Protein AF-A0A6S7A279-F1 (afdb_monomer_lite)

Organism: NCBI:txid1353890

Sequence (89 aa):
MPKVEDKTMILSLRKIGNSQGVVLPKAMLEGLDFSHGIRVVKTGQELRLQPVEENADPFGFGAAMLAQIDAGAVTPTLIPDVFPEDADF

Radius of gyration: 24.98 Å; chains: 1; bounding box: 40×29×82 Å

Foldseek 3Di:
DDDDDDDDDDWDWDDDPPDIDTDDDVVVCPPPDQVVHWDWDDDPPDTDIHRDDPPPCPPCPVVVVVVCVVVVVDDPPDDPPPPPPPPDD

InterPro domains:
  IPR037914 SpoVT-AbrB domain superfamily [SSF89447] (9-55)

Secondary structure (DSSP, 8-state):
-------------EEETTEEE----GGGSTT---TT-EEEEEETTEEEEEE----S-TTSHHHHHHHHHHTT-----------------

Structure (mmCIF, N/CA/C/O backbone):
data_AF-A0A6S7A279-F1
#
_entry.id   AF-A0A6S7A279-F1
#
loop_
_atom_site.group_PDB
_atom_site.id
_atom_site.type_symbol
_atom_site.label_atom_id
_atom_site.label_alt_id
_atom_site.label_comp_id
_atom_site.label_asym_id
_atom_site.label_entity_id
_atom_site.label_seq_id
_atom_site.pdbx_PDB_ins_code
_atom_site.Cartn_x
_atom_site.Cartn_y
_atom_site.Cartn_z
_atom_site.occupancy
_atom_site.B_iso_or_equiv
_atom_site.auth_seq_id
_atom_site.auth_comp_id
_atom_site.auth_asym_id
_atom_site.auth_atom_id
_atom_site.pdbx_PDB_model_num
ATOM 1 N N . MET A 1 1 ? -10.634 -18.955 -16.510 1.00 44.81 1 MET A N 1
ATOM 2 C CA . MET A 1 1 ? -10.329 -17.638 -15.910 1.00 44.81 1 MET A CA 1
ATOM 3 C C . MET A 1 1 ? -10.203 -17.840 -14.409 1.00 44.81 1 MET A C 1
ATOM 5 O O . MET A 1 1 ? -11.156 -18.362 -13.837 1.00 44.81 1 MET A O 1
ATOM 9 N N . PRO A 1 2 ? -9.050 -17.561 -13.779 1.00 47.03 2 PRO A N 1
ATOM 10 C CA . PRO A 1 2 ? -8.933 -17.683 -12.330 1.00 47.03 2 PRO A CA 1
ATOM 11 C C . PRO A 1 2 ? -9.870 -16.667 -11.663 1.00 47.03 2 PRO A C 1
ATOM 13 O O . PRO A 1 2 ? -9.908 -15.503 -12.056 1.00 47.03 2 PRO A O 1
ATOM 16 N N . LYS A 1 3 ? -10.671 -17.121 -10.693 1.00 50.50 3 LYS A N 1
ATOM 17 C CA . LYS A 1 3 ? -11.459 -16.232 -9.834 1.00 50.50 3 LYS A CA 1
ATOM 18 C C . LYS A 1 3 ? -10.479 -15.480 -8.938 1.00 50.50 3 LYS A C 1
ATOM 20 O O . LYS A 1 3 ? -9.793 -16.110 -8.140 1.00 50.50 3 LYS A O 1
ATOM 25 N N . VAL A 1 4 ? -10.408 -14.162 -9.087 1.00 61.00 4 VAL A N 1
ATOM 26 C CA . VAL A 1 4 ? -9.736 -13.301 -8.111 1.00 61.00 4 VAL A CA 1
ATOM 27 C C . VAL A 1 4 ? -10.600 -13.325 -6.853 1.00 61.00 4 VAL A C 1
ATOM 29 O O . VAL A 1 4 ? -11.783 -12.999 -6.908 1.00 61.00 4 VAL A O 1
ATOM 32 N N . GLU A 1 5 ? -10.051 -13.826 -5.753 1.00 66.56 5 GLU A N 1
ATOM 33 C CA . GLU A 1 5 ? -10.743 -13.882 -4.469 1.00 66.56 5 GLU A CA 1
ATOM 34 C C . GLU A 1 5 ? -10.495 -12.567 -3.721 1.00 66.56 5 GLU A C 1
ATOM 36 O O . GLU A 1 5 ? -9.366 -12.270 -3.327 1.00 66.56 5 GLU A O 1
ATOM 41 N N . ASP A 1 6 ? -11.545 -11.765 -3.543 1.00 73.38 6 ASP A N 1
ATOM 42 C CA . ASP A 1 6 ? -11.454 -10.482 -2.844 1.00 73.38 6 ASP A CA 1
ATOM 43 C C . ASP A 1 6 ? -11.276 -10.697 -1.334 1.00 73.38 6 ASP A C 1
ATOM 45 O O . ASP A 1 6 ? -12.233 -10.896 -0.579 1.00 73.38 6 ASP A O 1
ATOM 49 N N . LYS A 1 7 ? -10.027 -10.636 -0.861 1.00 76.44 7 LYS A N 1
ATOM 50 C CA . LYS A 1 7 ? -9.710 -10.661 0.574 1.00 76.44 7 LYS A CA 1
ATOM 51 C C . LYS A 1 7 ? -9.847 -9.261 1.169 1.00 76.44 7 LYS A C 1
ATOM 53 O O . LYS A 1 7 ? -8.965 -8.419 1.019 1.00 76.44 7 LYS A O 1
ATOM 58 N N . THR A 1 8 ? -10.940 -9.028 1.896 1.00 84.06 8 THR A N 1
ATOM 59 C CA . THR A 1 8 ? -11.173 -7.775 2.632 1.00 84.06 8 THR A CA 1
ATOM 60 C C . THR A 1 8 ? -10.734 -7.909 4.091 1.00 84.06 8 THR A C 1
ATOM 62 O O . THR A 1 8 ? -11.092 -8.870 4.768 1.00 84.06 8 THR A O 1
ATOM 65 N N . MET A 1 9 ? -9.989 -6.925 4.602 1.00 84.62 9 MET A N 1
ATOM 66 C CA . MET A 1 9 ? -9.594 -6.841 6.011 1.00 84.62 9 MET A CA 1
ATOM 67 C C . MET A 1 9 ? -9.665 -5.393 6.507 1.00 84.62 9 MET A C 1
ATOM 69 O O . MET A 1 9 ? -9.327 -4.460 5.782 1.00 84.62 9 MET A O 1
ATOM 73 N N . ILE A 1 10 ? -10.076 -5.206 7.763 1.00 90.44 10 ILE A N 1
ATOM 74 C CA . ILE A 1 10 ? -10.071 -3.900 8.430 1.00 90.44 10 ILE A CA 1
ATOM 75 C C . ILE A 1 10 ? -8.715 -3.700 9.109 1.00 90.44 10 ILE A C 1
ATOM 77 O O . ILE A 1 10 ? -8.316 -4.496 9.960 1.00 90.44 10 ILE A O 1
ATOM 81 N N . LEU A 1 11 ? -8.019 -2.620 8.753 1.00 91.31 11 LEU A N 1
ATOM 82 C CA . LEU A 1 11 ? -6.734 -2.235 9.336 1.00 91.31 11 LEU A CA 1
ATOM 83 C C . LEU A 1 11 ? -6.867 -0.904 10.074 1.00 91.31 11 LEU A C 1
ATOM 85 O O . LEU A 1 11 ? -7.603 -0.013 9.657 1.00 91.31 11 LEU A O 1
ATOM 89 N N . SER A 1 12 ? -6.129 -0.755 11.171 1.00 93.12 12 SER A N 1
ATOM 90 C CA . SER A 1 12 ? -6.079 0.498 11.929 1.00 93.12 12 SER A CA 1
ATOM 91 C C . SER A 1 12 ? -4.864 1.323 11.520 1.00 93.12 12 SER A C 1
ATOM 93 O O . SER A 1 12 ? -3.758 0.787 11.410 1.00 93.12 12 SER A O 1
ATOM 95 N N . LEU A 1 13 ? -5.057 2.634 11.369 1.00 94.25 13 LEU A N 1
ATOM 96 C CA . LEU A 1 13 ? -3.953 3.583 11.262 1.00 94.25 13 LEU A CA 1
ATOM 97 C C . LEU A 1 13 ? -3.169 3.625 12.574 1.00 94.25 13 LEU A C 1
ATOM 99 O O . LEU A 1 13 ? -3.741 3.606 13.666 1.00 94.25 13 LEU A O 1
ATOM 103 N N . ARG A 1 14 ? -1.846 3.672 12.456 1.00 94.12 14 ARG A N 1
ATOM 104 C CA . ARG A 1 14 ? -0.919 3.761 13.581 1.00 94.12 14 ARG A CA 1
ATOM 105 C C . ARG A 1 14 ? 0.085 4.870 13.324 1.00 94.12 14 ARG A C 1
ATOM 107 O O . ARG A 1 14 ? 0.516 5.083 12.193 1.00 94.12 14 ARG A O 1
ATOM 114 N N . LYS A 1 15 ? 0.513 5.534 14.395 1.00 95.25 15 LYS A N 1
ATOM 115 C CA . LYS A 1 15 ? 1.620 6.487 14.336 1.00 95.25 15 LYS A CA 1
ATOM 116 C C . LYS A 1 15 ? 2.938 5.730 14.148 1.00 95.25 15 LYS A C 1
ATOM 118 O O . LYS A 1 15 ? 3.252 4.841 14.936 1.00 95.25 15 LYS A O 1
ATOM 123 N N . ILE A 1 16 ? 3.707 6.107 13.132 1.00 91.94 16 ILE A N 1
ATOM 124 C CA . ILE A 1 16 ? 5.051 5.594 12.847 1.00 91.94 16 ILE A CA 1
ATOM 125 C C . ILE A 1 16 ? 5.979 6.806 12.737 1.00 91.94 16 ILE A C 1
ATOM 127 O O . ILE A 1 16 ? 5.964 7.525 11.739 1.00 91.94 16 ILE A O 1
ATOM 131 N N . GLY A 1 17 ? 6.745 7.083 13.796 1.00 91.62 17 GLY A N 1
ATOM 132 C CA . GLY A 1 17 ? 7.535 8.313 13.898 1.00 91.62 17 GLY A CA 1
ATOM 133 C C . GLY A 1 17 ? 6.649 9.562 13.798 1.00 91.62 17 GLY A C 1
ATOM 134 O O . GLY A 1 17 ? 5.721 9.732 14.591 1.00 91.62 17 GLY A O 1
ATOM 135 N N . ASN A 1 18 ? 6.918 10.409 12.802 1.00 95.06 18 ASN A N 1
ATOM 136 C CA . ASN A 1 18 ? 6.129 11.610 12.494 1.00 95.06 18 ASN A CA 1
ATOM 137 C C . ASN A 1 18 ? 5.031 11.380 11.437 1.00 95.06 18 ASN A C 1
ATOM 139 O O . ASN A 1 18 ? 4.411 12.340 10.988 1.00 95.06 18 ASN A O 1
ATOM 143 N N . SER A 1 19 ? 4.765 10.125 11.067 1.00 93.00 19 SER A N 1
ATOM 144 C CA . SER A 1 19 ? 3.818 9.755 10.010 1.00 93.00 19 SER A CA 1
ATOM 145 C C . SER A 1 19 ? 2.673 8.885 10.535 1.00 93.00 19 SER A C 1
ATOM 147 O O . SER A 1 19 ? 2.744 8.312 11.625 1.00 93.00 19 SER A O 1
ATOM 149 N N . GLN A 1 20 ? 1.607 8.768 9.741 1.00 93.19 20 GLN A N 1
ATOM 150 C CA . GLN A 1 20 ? 0.585 7.729 9.893 1.00 93.19 20 GLN A CA 1
ATOM 151 C C . GLN A 1 20 ? 0.909 6.575 8.944 1.00 93.19 20 GLN A C 1
ATOM 153 O O . GLN A 1 20 ? 1.317 6.808 7.807 1.00 93.19 20 GLN A O 1
ATOM 158 N N . GLY A 1 21 ? 0.717 5.342 9.396 1.00 92.50 21 GLY A N 1
ATOM 159 C CA . GLY A 1 21 ? 0.926 4.153 8.581 1.00 92.50 21 GLY A CA 1
ATOM 160 C C . GLY A 1 21 ? -0.068 3.045 8.895 1.00 92.50 21 GLY A C 1
ATOM 161 O O . GLY A 1 21 ? -0.751 3.060 9.920 1.00 92.50 21 GLY A O 1
ATOM 162 N N . VAL A 1 22 ? -0.129 2.069 7.997 1.00 93.00 22 VAL A N 1
ATOM 163 C CA . VAL A 1 22 ? -0.869 0.815 8.163 1.00 93.00 22 VAL A CA 1
ATOM 164 C C . VAL A 1 22 ? 0.106 -0.347 8.028 1.00 93.00 22 VAL A C 1
ATOM 166 O O . VAL A 1 22 ? 1.072 -0.266 7.272 1.00 93.00 22 VAL A O 1
ATOM 169 N N . VAL A 1 23 ? -0.133 -1.426 8.768 1.00 90.19 23 VAL A N 1
ATOM 170 C CA . VAL A 1 23 ? 0.657 -2.657 8.657 1.00 90.19 23 VAL A CA 1
ATOM 171 C C . VAL A 1 23 ? -0.170 -3.670 7.882 1.00 90.19 23 VAL A C 1
ATOM 173 O O . VAL A 1 23 ? -1.217 -4.101 8.362 1.00 90.19 23 VAL A O 1
ATOM 176 N N . LEU A 1 24 ? 0.295 -4.029 6.687 1.00 89.69 24 LEU A N 1
ATOM 177 C CA . LEU A 1 24 ? -0.361 -5.019 5.836 1.00 89.69 24 LEU A CA 1
ATOM 178 C C . LEU A 1 24 ? 0.129 -6.428 6.215 1.00 89.69 24 LEU A C 1
ATOM 180 O O . LEU A 1 24 ? 1.342 -6.647 6.287 1.00 89.69 24 LEU A O 1
ATOM 184 N N . PRO A 1 25 ? -0.768 -7.398 6.471 1.00 89.25 25 PRO A N 1
ATOM 185 C CA . PRO A 1 25 ? -0.369 -8.784 6.696 1.00 89.25 25 PRO A CA 1
ATOM 186 C C . PRO A 1 25 ? 0.308 -9.379 5.460 1.00 89.25 25 PRO A C 1
ATOM 188 O O . PRO A 1 25 ? -0.138 -9.144 4.341 1.00 89.25 25 PRO A O 1
ATOM 191 N N . LYS A 1 26 ? 1.317 -10.240 5.655 1.00 87.69 26 LYS A N 1
ATOM 192 C CA . LYS A 1 26 ? 2.031 -10.907 4.546 1.00 87.69 26 LYS A CA 1
ATOM 193 C C . LYS A 1 26 ? 1.092 -11.634 3.578 1.00 87.69 26 LYS A C 1
ATOM 195 O O . LYS A 1 26 ? 1.292 -11.555 2.378 1.00 87.69 26 LYS A O 1
ATOM 200 N N . ALA A 1 27 ? 0.043 -12.273 4.096 1.00 88.81 27 ALA A N 1
ATOM 201 C CA . ALA A 1 27 ? -0.949 -12.987 3.290 1.00 88.81 27 ALA A CA 1
ATOM 202 C C . ALA A 1 27 ? -1.748 -12.080 2.331 1.00 88.81 27 ALA A C 1
ATOM 204 O O . ALA A 1 27 ? -2.306 -12.576 1.360 1.00 88.81 27 ALA A O 1
ATOM 205 N N . MET A 1 28 ? -1.827 -10.767 2.593 1.00 86.19 28 MET A N 1
ATOM 206 C CA . MET A 1 28 ? -2.428 -9.803 1.659 1.00 86.19 28 MET A CA 1
ATOM 207 C C . MET A 1 28 ? -1.465 -9.356 0.557 1.00 86.19 28 MET A C 1
ATOM 209 O O . MET A 1 28 ? -1.901 -8.788 -0.436 1.00 86.19 28 MET A O 1
ATOM 213 N N . LEU A 1 29 ? -0.166 -9.577 0.749 1.00 86.06 29 LEU A N 1
ATOM 214 C CA . LEU A 1 29 ? 0.884 -9.216 -0.201 1.00 86.06 29 LEU A CA 1
ATOM 215 C C . LEU A 1 29 ? 1.336 -10.425 -1.035 1.00 86.06 29 LEU A C 1
ATOM 217 O O . LEU A 1 29 ? 2.219 -10.296 -1.873 1.00 86.06 29 LEU A O 1
ATOM 221 N N . GLU A 1 30 ? 0.769 -11.607 -0.788 1.00 88.75 30 GLU A N 1
ATOM 222 C CA . GLU A 1 30 ? 1.133 -12.841 -1.477 1.00 88.75 30 GLU A CA 1
ATOM 223 C C . GLU A 1 30 ? 0.840 -12.729 -2.980 1.00 88.75 30 GLU A C 1
ATOM 225 O O . GLU A 1 30 ? -0.266 -12.379 -3.384 1.00 88.75 30 GLU A O 1
ATOM 230 N N . GLY A 1 31 ? 1.850 -13.005 -3.809 1.00 87.06 31 GLY A N 1
ATOM 231 C CA . GLY A 1 31 ? 1.761 -12.869 -5.266 1.00 87.06 31 GLY A CA 1
ATOM 232 C C . GLY A 1 31 ? 1.957 -11.445 -5.803 1.00 87.06 31 GLY A C 1
ATOM 233 O O . GLY A 1 31 ? 1.892 -11.262 -7.015 1.00 87.06 31 GLY A O 1
ATOM 234 N N . LEU A 1 32 ? 2.220 -10.453 -4.943 1.00 87.25 32 LEU A N 1
ATOM 235 C CA . LEU A 1 32 ? 2.578 -9.091 -5.347 1.00 87.25 32 LEU A CA 1
ATOM 236 C C . LEU A 1 32 ? 4.076 -8.848 -5.132 1.00 87.25 32 LEU A C 1
ATOM 238 O O . LEU A 1 32 ? 4.611 -9.154 -4.065 1.00 87.25 32 LEU A O 1
ATOM 242 N N . ASP A 1 33 ? 4.743 -8.262 -6.125 1.00 85.00 33 ASP A N 1
ATOM 243 C CA . ASP A 1 33 ? 6.163 -7.915 -6.042 1.00 85.00 33 ASP A CA 1
ATOM 244 C C . ASP A 1 33 ? 6.359 -6.418 -5.793 1.00 85.00 33 ASP A C 1
ATOM 246 O O . ASP A 1 33 ? 6.209 -5.598 -6.689 1.00 85.00 33 ASP A O 1
ATOM 250 N N . PHE A 1 34 ? 6.730 -6.059 -4.566 1.00 83.19 34 PHE A N 1
ATOM 251 C CA . PHE A 1 34 ? 6.991 -4.674 -4.167 1.00 83.19 34 PHE A CA 1
ATOM 252 C C . PHE A 1 34 ? 8.483 -4.322 -4.129 1.00 83.19 34 PHE A C 1
ATOM 254 O O . PHE A 1 34 ? 8.855 -3.337 -3.485 1.00 83.19 34 PHE A O 1
ATOM 261 N N . SER A 1 35 ? 9.349 -5.104 -4.782 1.00 83.56 35 SER A N 1
ATOM 262 C CA . SER A 1 35 ? 10.808 -4.904 -4.749 1.00 83.56 35 SER A CA 1
ATOM 263 C C . SER A 1 35 ? 11.237 -3.515 -5.236 1.00 83.56 35 SER A C 1
ATOM 265 O O . SER A 1 35 ? 12.203 -2.953 -4.724 1.00 83.56 35 SER A O 1
ATOM 267 N N . HIS A 1 36 ? 10.473 -2.916 -6.153 1.00 85.25 36 HIS A N 1
ATOM 268 C CA . HIS A 1 36 ? 10.717 -1.571 -6.691 1.00 85.25 36 HIS A CA 1
ATOM 269 C C . HIS A 1 36 ? 9.898 -0.472 -5.991 1.00 85.25 36 HIS A C 1
ATOM 271 O O . HIS A 1 36 ? 9.922 0.693 -6.391 1.00 85.25 36 HIS A O 1
ATOM 277 N N . GLY A 1 37 ? 9.183 -0.822 -4.920 1.00 86.62 37 GLY A N 1
ATOM 278 C CA . GLY A 1 37 ? 8.364 0.091 -4.133 1.00 86.62 37 GLY A CA 1
ATOM 279 C C . GLY A 1 37 ? 6.865 -0.008 -4.416 1.00 86.62 37 GLY A C 1
ATOM 280 O O . GLY A 1 37 ? 6.372 -0.914 -5.087 1.00 86.62 37 GLY A O 1
ATOM 281 N N . ILE A 1 38 ? 6.122 0.940 -3.841 1.00 89.06 38 ILE A N 1
ATOM 282 C CA . ILE A 1 38 ? 4.657 0.979 -3.870 1.00 89.06 38 ILE A CA 1
ATOM 283 C C . ILE A 1 38 ? 4.205 2.328 -4.418 1.00 89.06 38 ILE A C 1
ATOM 285 O O . ILE A 1 38 ? 4.518 3.379 -3.852 1.00 89.06 38 ILE A O 1
ATOM 289 N N . ARG A 1 39 ? 3.413 2.303 -5.488 1.00 89.12 39 ARG A N 1
ATOM 290 C CA . ARG A 1 39 ? 2.700 3.473 -5.989 1.00 89.12 39 ARG A CA 1
ATOM 291 C C . ARG A 1 39 ? 1.394 3.626 -5.219 1.00 89.12 39 ARG A C 1
ATOM 293 O O . ARG A 1 39 ? 0.570 2.714 -5.187 1.00 89.12 39 ARG A O 1
ATOM 300 N N . VAL A 1 40 ? 1.188 4.801 -4.629 1.00 90.75 40 VAL A N 1
A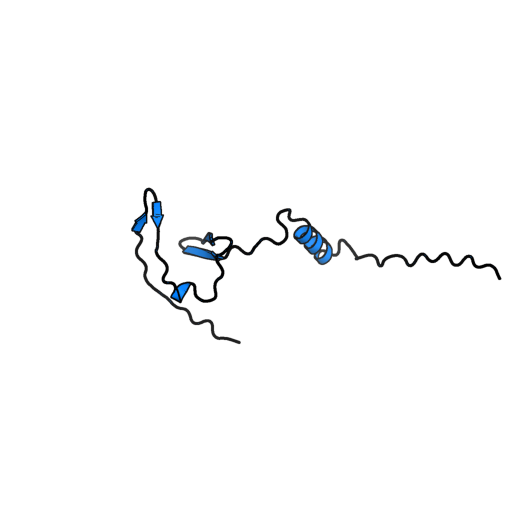TOM 301 C CA . VAL A 1 40 ? -0.052 5.151 -3.925 1.00 90.75 40 VAL A CA 1
ATOM 302 C C . VAL A 1 40 ? -0.823 6.166 -4.761 1.00 90.75 40 VAL A C 1
ATOM 304 O O . VAL A 1 40 ? -0.335 7.269 -5.006 1.00 90.75 40 VAL A O 1
ATOM 307 N N . VAL A 1 41 ? -2.030 5.809 -5.197 1.00 91.69 41 VAL A N 1
ATOM 308 C CA . VAL A 1 41 ? -2.911 6.693 -5.973 1.00 91.69 41 VAL A CA 1
ATOM 309 C C . VAL A 1 41 ? -4.155 7.004 -5.151 1.00 91.69 41 VAL A C 1
ATOM 311 O O . VAL A 1 41 ? -4.854 6.097 -4.703 1.00 91.69 41 VAL A O 1
ATOM 314 N N . LYS A 1 42 ? -4.455 8.292 -4.960 1.00 93.62 42 LYS A N 1
ATOM 315 C CA . LYS A 1 42 ? -5.709 8.731 -4.340 1.00 93.62 42 LYS A CA 1
ATOM 316 C C . LYS A 1 42 ? -6.782 8.887 -5.415 1.00 93.62 42 LYS A C 1
ATOM 318 O O . LYS A 1 42 ? -6.685 9.779 -6.254 1.00 93.62 42 LYS A O 1
ATOM 323 N N . THR A 1 43 ? -7.813 8.052 -5.369 1.00 93.19 43 THR A N 1
ATOM 324 C CA . THR A 1 43 ? -8.970 8.110 -6.274 1.00 93.19 43 THR A CA 1
ATOM 325 C C . THR A 1 43 ? -10.218 8.449 -5.470 1.00 93.19 43 THR A C 1
ATOM 327 O O . THR A 1 43 ? -10.803 7.589 -4.816 1.00 93.19 43 THR A O 1
ATOM 330 N N . GLY A 1 44 ? -10.612 9.725 -5.476 1.00 94.38 44 GLY A N 1
ATOM 331 C CA . GLY A 1 44 ? -11.726 10.208 -4.658 1.00 94.38 44 GLY A CA 1
ATOM 332 C C . GLY A 1 44 ? -11.440 10.045 -3.160 1.00 94.38 44 GLY A C 1
ATOM 333 O O . GLY A 1 44 ? -10.547 10.707 -2.622 1.00 94.38 44 GLY A O 1
ATOM 334 N N . GLN A 1 45 ? -12.203 9.167 -2.499 1.00 94.19 45 GLN A N 1
ATOM 335 C CA . GLN A 1 45 ? -12.045 8.819 -1.076 1.00 94.19 45 GLN A CA 1
ATOM 336 C C . GLN A 1 45 ? -11.265 7.513 -0.848 1.00 94.19 45 GLN A C 1
ATOM 338 O O . GLN A 1 45 ? -11.092 7.095 0.293 1.00 94.19 45 GLN A O 1
ATOM 343 N N . GLU A 1 46 ? -10.768 6.885 -1.912 1.00 92.62 46 GLU A N 1
ATOM 344 C CA . GLU A 1 46 ? -10.009 5.639 -1.841 1.00 92.62 46 GLU A CA 1
ATOM 345 C C . GLU A 1 46 ? -8.507 5.893 -2.015 1.00 92.62 46 GLU A C 1
ATOM 347 O O . GLU A 1 46 ? -8.086 6.776 -2.771 1.00 92.62 46 GLU A O 1
ATOM 352 N N . LEU A 1 47 ? -7.695 5.072 -1.346 1.00 91.00 47 LEU A N 1
ATOM 353 C CA . LEU A 1 47 ? -6.272 4.921 -1.640 1.00 91.00 47 LEU A CA 1
ATOM 354 C C . LEU A 1 47 ? -6.060 3.570 -2.316 1.00 91.00 47 LEU A C 1
ATOM 356 O O . LEU A 1 47 ? -6.362 2.528 -1.737 1.00 91.00 47 LEU A O 1
ATOM 360 N N . ARG A 1 48 ? -5.522 3.597 -3.534 1.00 90.38 48 ARG A N 1
ATOM 361 C CA . ARG A 1 48 ? -5.141 2.404 -4.290 1.00 90.38 48 ARG A CA 1
ATOM 362 C C . ARG A 1 48 ? -3.638 2.216 -4.193 1.00 90.38 48 ARG A C 1
ATOM 364 O O . ARG A 1 48 ? -2.873 3.138 -4.476 1.00 90.38 48 ARG A O 1
ATOM 371 N N . LEU A 1 49 ? -3.240 1.023 -3.772 1.00 89.31 49 LEU A N 1
ATOM 372 C CA . LEU A 1 49 ? -1.852 0.597 -3.673 1.00 89.31 49 LEU A CA 1
ATOM 373 C C . LEU A 1 49 ? -1.552 -0.288 -4.878 1.00 89.31 49 LEU A C 1
ATOM 375 O O . LEU A 1 49 ? -2.290 -1.235 -5.143 1.00 89.31 49 LEU A O 1
ATOM 379 N N . GLN A 1 50 ? -0.493 0.032 -5.607 1.00 88.38 50 GLN A N 1
ATOM 380 C CA . GLN A 1 50 ? -0.039 -0.742 -6.756 1.00 88.38 50 GLN A CA 1
ATOM 381 C C . GLN A 1 50 ? 1.458 -1.007 -6.602 1.00 88.38 50 GLN A C 1
ATOM 383 O O . GLN A 1 50 ? 2.183 -0.097 -6.185 1.00 88.38 50 GLN A O 1
ATOM 388 N N . PRO A 1 51 ? 1.940 -2.216 -6.918 1.00 87.81 51 PRO A N 1
ATOM 389 C CA . PRO A 1 51 ? 3.364 -2.424 -7.102 1.00 87.81 51 PRO A CA 1
ATOM 390 C C . PRO A 1 51 ? 3.918 -1.450 -8.141 1.00 87.81 51 PRO A C 1
ATOM 392 O O . PRO A 1 51 ? 3.248 -1.142 -9.130 1.00 87.81 51 PRO A O 1
ATOM 395 N N . VAL A 1 52 ? 5.114 -0.922 -7.899 1.00 86.62 52 VAL A N 1
ATOM 396 C CA . VAL A 1 52 ? 5.838 -0.201 -8.946 1.00 86.62 52 VAL A CA 1
ATOM 397 C C . VAL A 1 52 ? 6.423 -1.256 -9.873 1.00 86.62 52 VAL A C 1
ATOM 399 O O . VAL A 1 52 ? 7.265 -2.040 -9.449 1.00 86.62 52 VAL A O 1
ATOM 402 N N . GLU A 1 53 ? 5.968 -1.293 -11.120 1.00 79.81 53 GLU A N 1
ATOM 403 C CA . GLU A 1 53 ? 6.673 -2.046 -12.154 1.00 79.81 53 GLU A CA 1
ATOM 404 C C . GLU A 1 53 ? 7.989 -1.321 -12.450 1.00 79.81 53 GLU A C 1
ATOM 406 O O . GLU A 1 53 ? 8.020 -0.087 -12.536 1.00 79.81 53 GLU A O 1
ATOM 411 N N . GLU A 1 54 ? 9.086 -2.073 -12.558 1.00 64.69 54 GLU A N 1
ATOM 412 C CA . GLU A 1 54 ? 10.346 -1.524 -13.043 1.00 64.69 54 GLU A CA 1
ATOM 413 C C . G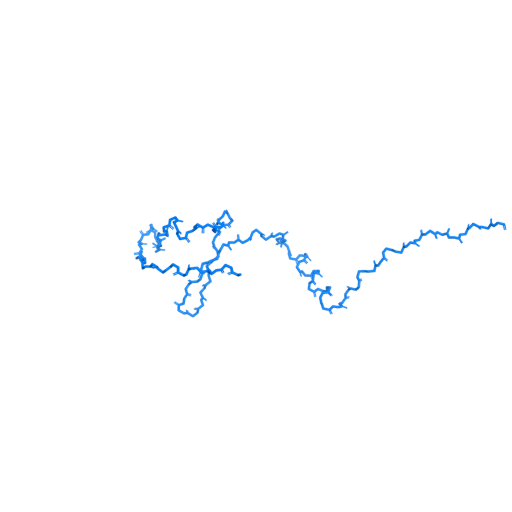LU A 1 54 ? 10.074 -0.913 -14.418 1.00 64.69 54 GLU A C 1
ATOM 415 O O . GLU A 1 54 ? 9.690 -1.603 -15.362 1.00 64.69 54 GLU A O 1
ATOM 420 N N . ASN A 1 55 ? 10.178 0.413 -14.509 1.00 57.44 55 ASN A N 1
ATOM 421 C CA . ASN A 1 55 ? 9.962 1.099 -15.766 1.00 57.44 55 ASN A CA 1
ATOM 422 C C . ASN A 1 55 ? 11.098 0.668 -16.699 1.00 57.44 55 ASN A C 1
ATOM 424 O O . ASN A 1 55 ? 12.220 1.152 -16.560 1.00 57.44 55 ASN A O 1
ATOM 428 N N . ALA A 1 56 ? 10.809 -0.256 -17.619 1.00 55.38 56 ALA A N 1
ATOM 429 C CA . ALA A 1 56 ? 11.771 -0.772 -18.594 1.00 55.38 56 ALA A CA 1
ATOM 430 C C . ALA A 1 56 ? 12.348 0.338 -19.498 1.00 55.38 56 ALA A C 1
ATOM 432 O O . ALA A 1 56 ? 13.305 0.110 -20.234 1.00 55.38 56 ALA A O 1
ATOM 433 N N . ASP A 1 57 ? 11.783 1.546 -19.427 1.00 57.00 57 ASP A N 1
ATOM 434 C CA . ASP A 1 57 ? 12.212 2.721 -20.162 1.00 57.00 57 ASP A CA 1
ATOM 435 C C . ASP A 1 57 ? 12.112 3.993 -19.291 1.00 57.00 57 ASP A C 1
ATOM 437 O O . ASP A 1 57 ? 11.141 4.754 -19.367 1.00 57.00 57 ASP A O 1
ATOM 441 N N . PRO A 1 58 ? 13.121 4.265 -18.443 1.00 53.53 58 PRO A N 1
ATOM 442 C CA . PRO A 1 58 ? 13.129 5.425 -17.548 1.00 53.53 58 PRO A CA 1
ATOM 443 C C . PRO A 1 58 ? 13.156 6.775 -18.284 1.00 53.53 58 PRO A C 1
ATOM 445 O O . PRO A 1 58 ? 12.955 7.814 -17.656 1.00 53.53 58 PRO A O 1
ATOM 448 N N . PHE A 1 59 ? 13.384 6.771 -19.600 1.00 61.97 59 PHE A N 1
ATOM 449 C CA . PHE A 1 59 ? 13.440 7.968 -20.433 1.00 61.97 59 PHE A CA 1
ATOM 450 C C . PHE A 1 59 ? 12.220 8.129 -21.360 1.00 61.97 59 PHE A C 1
ATOM 452 O O . PHE A 1 59 ? 12.065 9.183 -21.976 1.00 61.97 59 PHE A O 1
ATOM 459 N N . GLY A 1 60 ? 11.340 7.126 -21.446 1.00 55.88 60 GLY A N 1
ATOM 460 C CA . GLY A 1 60 ? 10.117 7.158 -22.254 1.00 55.88 60 GLY A CA 1
ATOM 461 C C . GLY A 1 60 ? 10.331 7.067 -23.771 1.00 55.88 60 GLY A C 1
ATOM 462 O O . GLY A 1 60 ? 9.390 7.327 -24.524 1.00 55.88 60 GLY A O 1
ATOM 463 N N . PHE A 1 61 ? 11.533 6.716 -24.240 1.00 60.59 61 PHE A N 1
ATOM 464 C CA . PHE A 1 61 ? 11.841 6.599 -25.669 1.00 60.59 61 PHE A CA 1
ATOM 465 C C . PHE A 1 61 ? 11.124 5.425 -26.355 1.00 60.59 61 PHE A C 1
ATOM 467 O O . PHE A 1 61 ? 10.558 5.598 -27.432 1.00 60.59 61 PHE A O 1
ATOM 474 N N . GLY A 1 62 ? 11.107 4.247 -2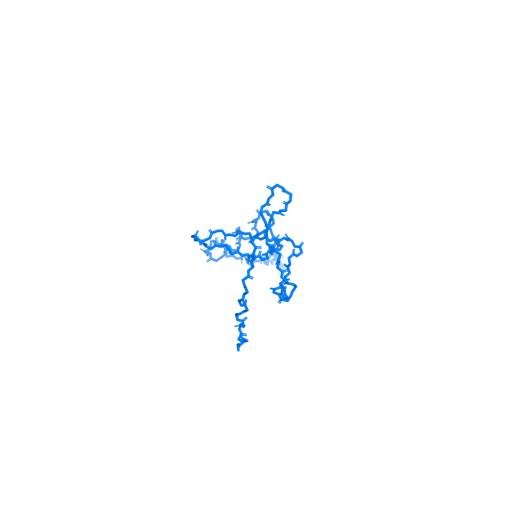5.738 1.00 60.50 62 GLY A N 1
ATOM 475 C CA . GLY A 1 62 ? 10.403 3.058 -26.217 1.00 60.50 62 GLY A CA 1
ATOM 476 C C . GLY A 1 62 ? 8.883 3.212 -26.167 1.00 60.50 62 GLY A C 1
ATOM 477 O O . GLY A 1 62 ? 8.203 2.861 -27.131 1.00 60.50 62 GLY A O 1
ATOM 478 N N . ALA A 1 63 ? 8.344 3.811 -25.101 1.00 59.97 63 ALA A N 1
ATOM 479 C CA . ALA A 1 63 ? 6.907 4.089 -25.001 1.00 59.97 63 ALA A CA 1
ATOM 480 C C . ALA A 1 63 ? 6.439 5.127 -26.043 1.00 59.97 63 ALA A C 1
ATOM 482 O O . ALA A 1 63 ? 5.383 4.963 -26.656 1.00 59.97 63 ALA A O 1
ATOM 483 N N . ALA A 1 64 ? 7.242 6.169 -26.291 1.00 59.59 64 ALA A N 1
ATOM 484 C CA . ALA A 1 64 ? 6.966 7.160 -27.331 1.00 59.59 64 ALA A CA 1
ATOM 485 C C . ALA A 1 64 ? 7.094 6.576 -28.748 1.00 59.59 64 ALA A C 1
ATOM 487 O O . ALA A 1 64 ? 6.285 6.903 -29.615 1.00 59.59 64 ALA A O 1
ATOM 488 N N . MET A 1 65 ? 8.070 5.693 -28.984 1.00 60.97 65 MET A N 1
ATOM 489 C CA . MET A 1 65 ? 8.247 5.009 -30.268 1.00 60.97 65 MET A CA 1
ATOM 490 C C . MET A 1 65 ? 7.078 4.059 -30.570 1.00 60.97 65 MET A C 1
ATOM 492 O O . MET A 1 65 ? 6.542 4.089 -31.675 1.00 60.97 65 MET A O 1
ATOM 496 N N . LEU 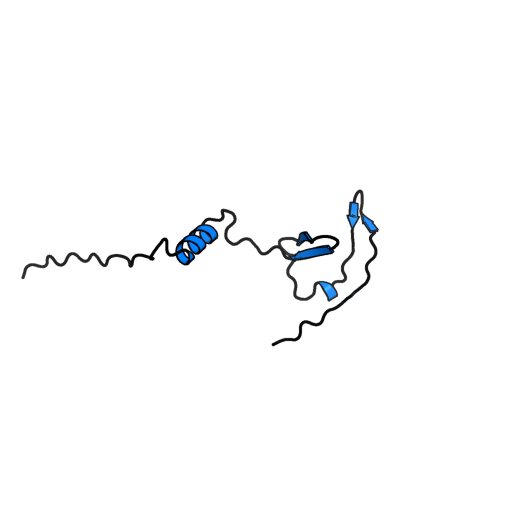A 1 66 ? 6.629 3.272 -29.587 1.00 60.97 66 LEU A N 1
ATOM 497 C CA . LEU A 1 66 ? 5.471 2.381 -29.733 1.00 60.97 66 LEU A 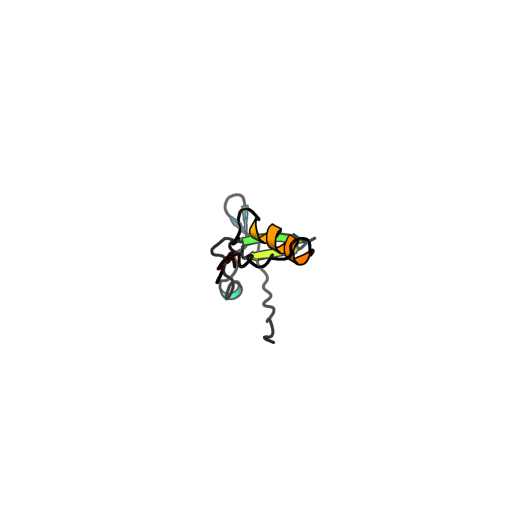CA 1
ATOM 498 C C . LEU A 1 66 ? 4.179 3.159 -30.014 1.00 60.97 66 LEU A C 1
ATOM 500 O O . LEU A 1 66 ? 3.438 2.797 -30.924 1.00 60.97 66 LEU A O 1
ATOM 504 N N . ALA A 1 67 ? 3.951 4.281 -29.325 1.00 61.53 67 ALA A N 1
ATOM 505 C CA . ALA A 1 67 ? 2.798 5.144 -29.588 1.00 61.53 67 ALA A CA 1
ATOM 506 C C . ALA A 1 67 ? 2.810 5.752 -31.007 1.00 61.53 67 ALA A C 1
ATOM 508 O O . ALA A 1 67 ? 1.751 5.959 -31.595 1.00 61.53 67 ALA A O 1
ATOM 509 N N . GLN A 1 68 ? 3.990 6.026 -31.577 1.00 58.38 68 GLN A N 1
ATOM 510 C CA . GLN A 1 68 ? 4.122 6.513 -32.958 1.00 58.38 68 GLN A CA 1
ATOM 511 C C . GLN A 1 68 ? 3.895 5.412 -34.005 1.00 58.38 68 GLN A C 1
ATOM 513 O O . GLN A 1 68 ? 3.371 5.702 -35.084 1.00 58.38 68 GLN A O 1
ATOM 518 N N . ILE A 1 69 ? 4.244 4.161 -33.688 1.00 60.50 69 ILE A N 1
ATOM 519 C CA . ILE A 1 69 ? 3.939 2.991 -34.525 1.00 60.50 69 ILE A CA 1
ATOM 520 C C . ILE A 1 69 ? 2.425 2.725 -34.521 1.00 60.50 69 ILE A C 1
ATOM 522 O O . ILE A 1 69 ? 1.829 2.612 -35.591 1.00 60.50 69 ILE A O 1
ATOM 526 N N . ASP A 1 70 ? 1.783 2.728 -33.347 1.00 57.75 70 ASP A N 1
ATOM 527 C CA . ASP A 1 70 ? 0.331 2.518 -33.210 1.00 57.75 70 ASP A CA 1
ATOM 528 C C . ASP A 1 70 ? -0.500 3.656 -33.830 1.00 57.75 70 ASP A C 1
ATOM 530 O O . ASP A 1 70 ? -1.587 3.423 -34.359 1.00 57.75 70 ASP A O 1
ATOM 534 N N . ALA A 1 71 ? 0.022 4.888 -33.828 1.00 61.25 71 ALA A N 1
ATOM 535 C CA . ALA A 1 71 ? -0.584 6.031 -34.517 1.00 61.25 71 ALA A CA 1
ATOM 536 C C . ALA A 1 71 ? -0.389 6.005 -36.049 1.00 61.25 71 ALA A C 1
ATOM 538 O O . ALA A 1 71 ? -0.805 6.943 -36.732 1.00 61.25 71 ALA A O 1
ATOM 539 N N . GLY A 1 72 ? 0.256 4.966 -36.597 1.00 56.56 72 GLY A N 1
ATOM 540 C CA . GLY A 1 72 ? 0.509 4.815 -38.032 1.00 56.56 72 GLY A CA 1
ATOM 541 C C . GLY A 1 72 ? 1.495 5.836 -38.607 1.00 56.56 72 GLY A C 1
ATOM 542 O O . GLY A 1 72 ? 1.553 6.007 -39.823 1.00 56.56 72 GLY A O 1
ATOM 543 N N . ALA A 1 73 ? 2.260 6.532 -37.758 1.00 56.62 73 ALA A N 1
ATOM 544 C CA . ALA A 1 73 ? 3.178 7.593 -38.174 1.00 56.62 73 ALA A CA 1
ATOM 545 C C . ALA A 1 73 ? 4.542 7.061 -38.647 1.00 56.62 73 ALA A C 1
ATOM 547 O O . ALA A 1 73 ? 5.299 7.796 -39.279 1.00 56.62 73 ALA A O 1
ATOM 548 N N . VAL A 1 74 ? 4.8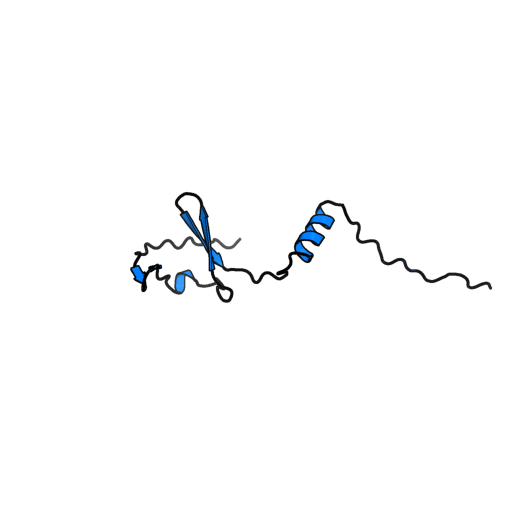56 5.791 -38.368 1.00 51.91 74 VAL A N 1
ATOM 549 C CA . VAL A 1 74 ? 6.099 5.148 -38.803 1.00 51.91 74 VAL A CA 1
ATOM 550 C C . VAL A 1 74 ? 5.790 3.735 -39.288 1.00 51.91 74 VAL A C 1
ATOM 552 O O . VAL A 1 74 ? 5.544 2.829 -38.495 1.00 51.91 74 VAL A O 1
ATOM 555 N N . THR A 1 75 ? 5.827 3.515 -40.601 1.00 50.78 75 THR A N 1
ATOM 556 C CA . THR A 1 75 ? 6.075 2.170 -41.129 1.00 50.78 75 THR A CA 1
ATOM 557 C C . THR A 1 75 ? 7.505 1.791 -40.755 1.00 50.78 75 THR A C 1
ATOM 559 O O . THR A 1 75 ? 8.405 2.563 -41.094 1.00 50.78 75 THR A O 1
ATOM 562 N N . PRO A 1 76 ? 7.762 0.642 -40.101 1.00 52.34 76 PRO A N 1
ATOM 563 C CA . PRO A 1 76 ? 9.108 0.097 -40.043 1.00 52.34 76 PRO A CA 1
ATOM 564 C C . PRO A 1 76 ? 9.511 -0.204 -41.484 1.00 52.34 76 PRO A C 1
ATOM 566 O O . PRO A 1 76 ? 9.131 -1.224 -42.056 1.00 52.34 76 PRO A O 1
ATOM 569 N N . THR A 1 77 ? 10.185 0.750 -42.121 1.00 53.94 77 THR A N 1
ATOM 570 C CA . THR A 1 77 ? 10.742 0.568 -43.452 1.00 53.94 77 THR A CA 1
ATOM 571 C C . THR A 1 77 ? 11.685 -0.613 -43.355 1.00 53.94 77 THR A C 1
ATOM 573 O O . THR A 1 77 ? 12.685 -0.565 -42.638 1.00 53.94 77 THR A O 1
ATOM 576 N N . LEU A 1 78 ? 11.293 -1.684 -44.046 1.00 53.47 78 LEU A N 1
ATOM 577 C CA . LEU A 1 78 ? 12.147 -2.790 -44.434 1.00 53.47 78 LEU A CA 1
ATOM 578 C C . LEU A 1 78 ? 13.510 -2.212 -44.806 1.00 53.47 78 LEU A C 1
ATOM 580 O O . LEU A 1 78 ? 13.593 -1.277 -45.605 1.00 53.47 78 LEU A O 1
ATOM 584 N N . ILE A 1 79 ? 14.550 -2.740 -44.165 1.00 49.66 79 ILE A N 1
ATOM 585 C CA . ILE A 1 79 ? 15.943 -2.514 -44.539 1.00 49.66 79 ILE A CA 1
ATOM 586 C C . ILE A 1 79 ? 15.996 -2.636 -46.066 1.00 49.66 79 ILE A C 1
ATOM 588 O O . ILE A 1 79 ? 15.565 -3.670 -46.579 1.00 49.66 79 ILE A O 1
ATOM 592 N N . PRO A 1 80 ? 16.429 -1.605 -46.811 1.00 45.03 80 PRO A N 1
ATOM 593 C CA . PRO A 1 80 ? 16.584 -1.776 -48.237 1.00 45.03 80 PRO A CA 1
ATOM 594 C C . PRO A 1 80 ? 17.706 -2.797 -48.422 1.00 45.03 80 PRO A C 1
ATOM 596 O O . PRO A 1 80 ? 18.847 -2.544 -48.032 1.00 45.03 80 PRO A O 1
ATOM 599 N N . ASP A 1 81 ? 17.362 -3.961 -48.974 1.00 55.28 81 ASP A N 1
ATOM 600 C CA . ASP A 1 81 ? 18.307 -4.854 -49.637 1.00 55.28 81 ASP A CA 1
ATOM 601 C C . ASP A 1 81 ? 18.967 -4.050 -50.764 1.00 55.28 81 ASP A C 1
ATOM 603 O O . ASP A 1 81 ? 18.520 -4.036 -51.908 1.00 55.28 81 ASP A O 1
ATOM 607 N N . VAL A 1 82 ? 20.013 -3.302 -50.421 1.00 51.53 82 VAL A N 1
ATOM 608 C CA . VAL A 1 82 ? 20.926 -2.706 -51.388 1.00 51.53 82 VAL A CA 1
ATOM 609 C C . VAL A 1 82 ? 22.033 -3.726 -51.611 1.00 51.53 82 VAL A C 1
ATOM 611 O O . VAL A 1 82 ? 23.124 -3.617 -51.055 1.00 51.53 82 VAL A O 1
ATOM 614 N N . PHE A 1 83 ? 21.743 -4.736 -52.426 1.00 53.22 83 PHE A N 1
ATOM 615 C CA . PHE A 1 83 ? 22.779 -5.332 -53.258 1.00 53.22 83 PHE A CA 1
ATOM 616 C C . PHE A 1 83 ? 22.766 -4.562 -54.582 1.00 53.22 83 PHE A C 1
ATOM 618 O O . PHE A 1 83 ? 21.747 -4.584 -55.269 1.00 53.22 83 PHE A O 1
ATOM 625 N N . PRO A 1 84 ? 23.835 -3.829 -54.937 1.00 51.47 84 PRO A N 1
ATOM 626 C CA . PRO A 1 84 ? 23.935 -3.247 -56.266 1.00 51.47 84 PRO A CA 1
ATOM 627 C C . PRO A 1 84 ? 24.062 -4.384 -57.289 1.00 51.47 84 PRO A C 1
ATOM 629 O O . PRO A 1 84 ? 25.109 -5.023 -57.393 1.00 51.47 84 PRO A O 1
ATOM 632 N N . GLU A 1 85 ? 22.982 -4.653 -58.022 1.00 58.75 85 GLU A N 1
ATOM 633 C CA . GLU A 1 85 ? 22.994 -5.467 -59.240 1.00 58.75 85 GLU A CA 1
ATOM 634 C C . GLU A 1 85 ? 23.569 -4.647 -60.403 1.00 58.75 85 GLU A C 1
ATOM 636 O O . GLU A 1 85 ? 22.868 -4.325 -61.351 1.00 58.75 85 GLU A O 1
ATOM 641 N N . ASP A 1 86 ? 24.858 -4.321 -60.327 1.00 57.59 86 ASP A N 1
ATOM 642 C CA . ASP A 1 86 ? 25.654 -3.965 -61.506 1.00 57.59 86 ASP A CA 1
ATOM 643 C C . ASP A 1 86 ? 26.736 -5.042 -61.675 1.00 57.59 86 ASP A C 1
ATOM 645 O O . ASP A 1 86 ? 27.935 -4.822 -61.491 1.00 57.59 86 ASP A O 1
ATOM 649 N N . ALA A 1 87 ? 26.281 -6.265 -61.954 1.00 52.94 87 ALA A N 1
ATOM 650 C CA . ALA A 1 87 ? 27.101 -7.310 -62.548 1.00 52.94 87 ALA A CA 1
ATOM 651 C C . ALA A 1 87 ? 26.785 -7.339 -64.047 1.00 52.94 87 ALA A C 1
ATOM 653 O O . ALA A 1 87 ? 25.899 -8.068 -64.492 1.00 52.94 87 ALA A O 1
ATOM 654 N N . ASP A 1 88 ? 27.498 -6.512 -64.809 1.00 51.03 88 ASP A N 1
ATOM 655 C CA . ASP A 1 88 ? 27.567 -6.641 -66.263 1.00 51.03 88 ASP A CA 1
ATOM 656 C C . ASP A 1 88 ? 28.167 -8.021 -66.612 1.00 51.03 88 ASP A C 1
ATOM 658 O O . ASP A 1 88 ? 29.289 -8.339 -66.203 1.00 51.03 88 ASP A O 1
ATOM 662 N N . PHE A 1 89 ? 27.405 -8.843 -67.344 1.00 47.12 89 PHE A N 1
ATOM 663 C CA . PHE A 1 89 ? 27.864 -10.056 -68.037 1.00 47.12 89 PHE A CA 1
ATOM 664 C C . PHE A 1 89 ? 28.138 -9.755 -69.512 1.00 47.12 89 PHE A C 1
ATOM 666 O O . PHE A 1 89 ? 27.312 -9.044 -70.131 1.00 47.12 89 PHE A O 1
#

pLDDT: mean 73.72, std 17.28, range [44.81, 95.25]